Protein AF-X1V0H9-F1 (afdb_monomer_lite)

Radius of gyration: 29.1 Å; chains: 1; bounding box: 51×70×63 Å

Structure (mmCIF, N/CA/C/O backbone):
data_AF-X1V0H9-F1
#
_entry.id   AF-X1V0H9-F1
#
loop_
_atom_site.group_PDB
_atom_site.id
_atom_site.type_symbol
_atom_site.label_atom_id
_atom_site.label_alt_id
_atom_site.label_comp_id
_atom_site.label_asym_id
_atom_site.label_entity_id
_atom_site.label_seq_id
_atom_site.pdbx_PDB_ins_code
_atom_site.Cartn_x
_atom_site.Cartn_y
_atom_site.Cartn_z
_atom_site.occupancy
_atom_site.B_iso_or_equiv
_atom_site.auth_seq_id
_atom_site.auth_comp_id
_atom_site.auth_asym_id
_atom_site.auth_atom_id
_atom_site.pdbx_PDB_model_num
ATOM 1 N N . MET A 1 1 ? -7.259 -2.425 -31.307 1.00 52.69 1 MET A N 1
ATOM 2 C CA . MET A 1 1 ? -6.046 -1.588 -31.157 1.00 52.69 1 MET A CA 1
ATOM 3 C C . MET A 1 1 ? -5.289 -1.610 -32.475 1.00 52.69 1 MET A C 1
ATOM 5 O O . MET A 1 1 ? -5.094 -2.698 -33.003 1.00 52.69 1 MET A O 1
ATOM 9 N N . SER A 1 2 ? -4.964 -0.447 -33.047 1.00 63.03 2 SER A N 1
ATOM 10 C CA . SER A 1 2 ? -4.308 -0.344 -34.361 1.00 63.03 2 SER A CA 1
ATOM 11 C C . SER A 1 2 ? -2.922 -1.005 -34.355 1.00 63.03 2 SER A C 1
ATOM 13 O O . SER A 1 2 ? -2.251 -1.029 -33.323 1.00 63.03 2 SER A O 1
ATOM 15 N N . SER A 1 3 ? -2.485 -1.536 -35.503 1.00 73.94 3 SER A N 1
ATOM 16 C CA . SER A 1 3 ? -1.165 -2.177 -35.660 1.00 73.94 3 SER A CA 1
ATOM 17 C C . SER A 1 3 ? -0.002 -1.262 -35.257 1.00 73.94 3 SER A C 1
ATOM 19 O O . SER A 1 3 ? 1.021 -1.744 -34.783 1.00 73.94 3 SER A O 1
ATOM 21 N N . PHE A 1 4 ? -0.195 0.056 -35.359 1.00 80.12 4 PHE A N 1
ATOM 22 C CA . PHE A 1 4 ? 0.746 1.071 -34.896 1.00 80.12 4 PHE A CA 1
ATOM 23 C C . PHE A 1 4 ? 1.068 0.943 -33.400 1.00 80.12 4 PHE A C 1
ATOM 25 O O . PHE A 1 4 ? 2.238 0.896 -33.036 1.00 80.12 4 PHE A O 1
ATOM 32 N N . TRP A 1 5 ? 0.056 0.825 -32.533 1.00 80.38 5 TRP A N 1
ATOM 33 C CA . TRP A 1 5 ? 0.279 0.749 -31.084 1.00 80.38 5 TRP A CA 1
ATOM 34 C C . TRP A 1 5 ? 0.966 -0.549 -30.660 1.00 80.38 5 TRP A C 1
ATOM 36 O O . TRP A 1 5 ? 1.797 -0.510 -29.761 1.00 80.38 5 TRP A O 1
ATOM 46 N N . ARG A 1 6 ? 0.689 -1.674 -31.336 1.00 74.31 6 ARG A N 1
ATOM 47 C CA . ARG A 1 6 ? 1.445 -2.919 -31.106 1.00 74.31 6 ARG A CA 1
ATOM 48 C C . ARG A 1 6 ? 2.907 -2.767 -31.507 1.00 74.31 6 ARG A C 1
ATOM 50 O O . ARG A 1 6 ? 3.766 -3.049 -30.693 1.00 74.31 6 ARG A O 1
ATOM 57 N N . ASN A 1 7 ? 3.187 -2.197 -32.678 1.00 74.12 7 ASN A N 1
ATOM 58 C CA . ASN A 1 7 ? 4.567 -1.966 -33.113 1.00 74.12 7 ASN A CA 1
ATOM 59 C C . ASN A 1 7 ? 5.340 -1.030 -32.173 1.00 74.12 7 ASN A C 1
ATOM 61 O O . ASN A 1 7 ? 6.525 -1.240 -31.950 1.00 74.12 7 ASN A O 1
ATOM 65 N N . VAL A 1 8 ? 4.689 -0.004 -31.615 1.00 74.19 8 VAL A N 1
ATOM 66 C CA . VAL A 1 8 ? 5.311 0.892 -30.624 1.00 74.19 8 VAL A CA 1
ATOM 67 C C . VAL A 1 8 ? 5.602 0.149 -29.318 1.00 74.19 8 VAL A C 1
ATOM 69 O O . VAL A 1 8 ? 6.700 0.271 -28.785 1.00 74.19 8 VAL A O 1
ATOM 72 N N . ILE A 1 9 ? 4.648 -0.643 -28.825 1.00 74.00 9 ILE A N 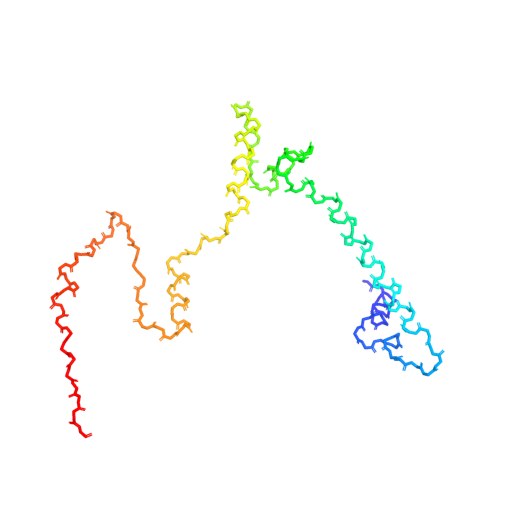1
ATOM 73 C CA . ILE A 1 9 ? 4.805 -1.472 -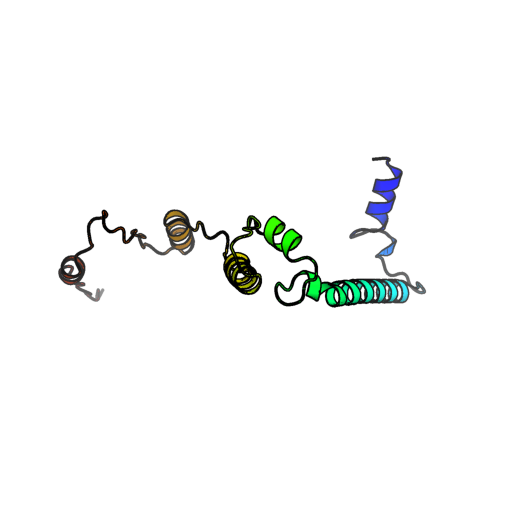27.621 1.00 74.00 9 ILE A CA 1
ATOM 74 C C . ILE A 1 9 ? 5.939 -2.487 -27.816 1.00 74.00 9 ILE A C 1
ATOM 76 O O . ILE A 1 9 ? 6.826 -2.565 -26.972 1.00 74.00 9 ILE A O 1
ATOM 80 N N . ASP A 1 10 ? 5.977 -3.181 -28.952 1.00 70.81 10 ASP A N 1
ATOM 81 C CA . ASP A 1 10 ? 6.992 -4.193 -29.272 1.00 70.81 10 ASP A CA 1
ATOM 82 C C . ASP A 1 10 ? 8.392 -3.580 -29.476 1.00 70.81 10 ASP A C 1
ATOM 84 O O . ASP A 1 10 ? 9.407 -4.217 -29.200 1.00 70.81 10 ASP A O 1
ATOM 88 N N . LEU A 1 11 ? 8.476 -2.318 -29.917 1.00 68.06 11 LEU A N 1
ATOM 89 C CA . LEU A 1 11 ? 9.738 -1.575 -30.017 1.00 68.06 11 LEU A CA 1
ATOM 90 C C . LEU A 1 11 ? 10.302 -1.194 -28.634 1.00 68.06 11 LEU A C 1
ATOM 92 O O . LEU A 1 11 ? 11.520 -1.078 -28.478 1.00 68.06 11 LEU A O 1
ATOM 96 N N . ILE A 1 12 ? 9.410 -0.970 -27.663 1.00 71.25 12 ILE A N 1
ATOM 97 C CA . ILE A 1 12 ? 9.706 -0.495 -26.303 1.00 71.25 12 ILE A CA 1
ATOM 98 C C . ILE A 1 12 ? 9.876 -1.655 -25.311 1.00 71.25 12 ILE A C 1
ATOM 100 O O . ILE A 1 12 ? 10.496 -1.464 -24.271 1.00 71.25 12 ILE A O 1
ATOM 104 N N . TRP A 1 13 ? 9.347 -2.850 -25.590 1.00 73.94 13 TRP A N 1
ATOM 105 C CA . TRP A 1 13 ? 9.424 -3.981 -24.662 1.00 73.94 13 TRP A CA 1
ATOM 106 C C . TRP A 1 13 ? 10.452 -5.049 -25.054 1.00 73.94 13 TRP A C 1
ATOM 108 O O . TRP A 1 13 ? 10.646 -5.365 -26.224 1.00 73.94 13 TRP A O 1
ATOM 118 N N . TYR A 1 14 ? 11.058 -5.625 -24.006 1.00 57.38 14 TYR A N 1
ATOM 119 C CA . TYR A 1 14 ? 11.871 -6.852 -23.889 1.00 57.38 14 TYR A CA 1
ATOM 120 C C . TYR A 1 14 ? 13.030 -7.085 -24.879 1.00 57.38 14 TYR A C 1
ATOM 122 O O . TYR A 1 14 ? 14.14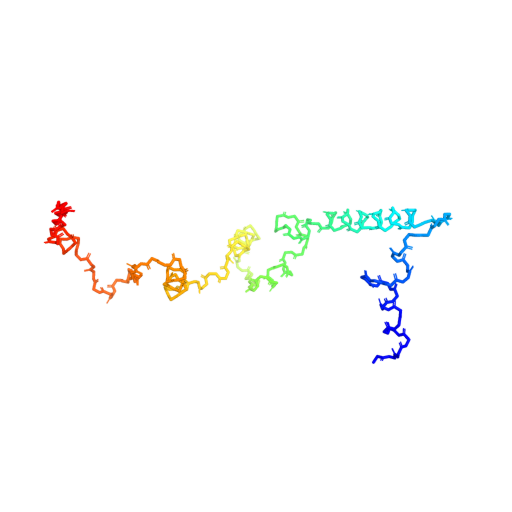6 -7.324 -24.426 1.00 57.38 14 TYR A O 1
ATOM 130 N N . ASP A 1 15 ? 12.806 -7.017 -26.192 1.00 59.28 15 ASP A N 1
ATOM 131 C CA . ASP A 1 15 ? 13.804 -7.347 -27.229 1.00 59.28 15 ASP A CA 1
ATOM 132 C C . ASP A 1 15 ? 13.791 -6.365 -28.424 1.00 59.28 15 ASP A C 1
ATOM 134 O O . ASP A 1 15 ? 14.431 -6.572 -29.465 1.00 59.28 15 ASP A O 1
ATOM 138 N N . GLY A 1 16 ? 13.059 -5.257 -28.269 1.00 65.94 16 GLY A N 1
ATOM 139 C CA . GLY A 1 16 ? 12.998 -4.183 -29.247 1.00 65.94 16 GLY A CA 1
ATOM 140 C C . GLY A 1 16 ? 14.377 -3.564 -29.530 1.00 65.94 16 GLY A C 1
ATOM 141 O O . GLY A 1 16 ? 15.261 -3.541 -28.668 1.00 65.94 16 GLY A O 1
ATOM 142 N N . PRO A 1 17 ? 14.599 -3.013 -30.736 1.00 67.62 17 PRO A N 1
ATOM 143 C CA . PRO A 1 17 ? 15.892 -2.473 -31.166 1.00 67.62 17 PRO A CA 1
ATOM 144 C C . PRO A 1 17 ? 16.398 -1.302 -30.309 1.00 67.62 17 PRO A C 1
ATOM 146 O O . PRO A 1 17 ? 17.585 -0.986 -30.378 1.00 67.62 17 PRO A O 1
ATOM 149 N N . ILE A 1 18 ? 15.533 -0.690 -29.491 1.00 67.56 18 ILE A N 1
ATOM 150 C CA . ILE A 1 18 ? 15.907 0.316 -28.488 1.00 67.56 18 ILE A CA 1
ATOM 151 C C . ILE A 1 18 ? 16.763 -0.306 -27.377 1.00 67.56 18 ILE A C 1
ATOM 153 O O . ILE A 1 18 ? 17.657 0.362 -26.876 1.00 67.56 18 ILE A O 1
ATOM 157 N N . HIS A 1 19 ? 16.560 -1.581 -27.026 1.00 66.31 19 HIS A N 1
ATOM 158 C CA . HIS A 1 19 ? 17.262 -2.251 -25.925 1.00 66.31 19 HIS A CA 1
ATOM 159 C C . HIS A 1 19 ? 18.628 -2.839 -26.292 1.00 66.31 19 HIS A C 1
ATOM 161 O O . HIS A 1 19 ? 19.346 -3.308 -25.407 1.00 66.31 19 HIS A O 1
ATOM 167 N N . LYS A 1 20 ? 19.006 -2.810 -27.575 1.00 75.75 20 LYS A N 1
ATOM 168 C CA . LYS A 1 20 ? 20.268 -3.379 -28.062 1.00 75.75 20 LYS A CA 1
ATOM 169 C C . LYS A 1 20 ? 21.356 -2.297 -28.035 1.00 75.75 20 LYS A C 1
ATOM 171 O O . LYS A 1 20 ? 21.282 -1.361 -28.835 1.00 75.75 20 LYS A O 1
ATOM 176 N N . PRO A 1 21 ? 22.360 -2.385 -27.140 1.00 67.12 21 PRO A N 1
ATOM 177 C CA . PRO A 1 21 ? 23.407 -1.375 -27.055 1.00 67.12 21 PRO A CA 1
ATOM 178 C C . PRO A 1 21 ? 24.206 -1.341 -28.364 1.00 67.12 21 PRO A C 1
ATOM 180 O O . PRO A 1 21 ? 24.732 -2.359 -28.811 1.00 67.12 21 PRO A O 1
ATOM 183 N N . LYS A 1 22 ? 24.285 -0.163 -28.989 1.00 73.88 22 LYS A N 1
ATOM 184 C CA . LYS A 1 22 ? 25.098 0.082 -30.187 1.00 73.88 22 LYS A CA 1
ATOM 185 C C . LYS A 1 22 ? 26.367 0.861 -29.818 1.00 73.88 22 LYS A C 1
ATOM 187 O O . LYS A 1 22 ? 26.282 1.757 -28.974 1.00 73.88 22 LYS A O 1
ATOM 192 N N . PRO A 1 23 ? 27.518 0.584 -30.459 1.00 67.06 23 PRO A N 1
ATOM 193 C CA . PRO A 1 23 ? 28.723 1.394 -30.289 1.00 67.06 23 PRO A CA 1
ATOM 194 C C . PRO A 1 23 ? 28.433 2.857 -30.656 1.00 67.06 23 PRO A C 1
ATOM 196 O O . PRO A 1 23 ? 27.876 3.121 -31.719 1.00 67.06 23 PRO A O 1
ATOM 199 N N . GLY A 1 24 ? 28.762 3.798 -29.766 1.00 74.38 24 GLY A N 1
ATOM 200 C CA . GLY A 1 24 ? 28.478 5.231 -29.947 1.00 74.38 24 GLY A CA 1
ATOM 201 C C . GLY A 1 24 ? 27.035 5.663 -29.645 1.00 74.38 24 GLY A C 1
ATOM 202 O O . GLY A 1 24 ? 26.691 6.818 -29.872 1.00 74.38 24 GLY A O 1
ATOM 203 N N . GLY A 1 25 ? 26.179 4.764 -29.148 1.00 71.69 25 GLY A N 1
ATOM 204 C CA . GLY A 1 25 ? 24.800 5.089 -28.781 1.00 71.69 25 GLY A CA 1
ATOM 205 C C . GLY A 1 25 ? 24.658 5.680 -27.374 1.00 71.69 25 GLY A C 1
ATOM 206 O O . GLY A 1 25 ? 25.370 5.304 -26.448 1.00 71.69 25 GLY A O 1
ATOM 207 N N . HIS A 1 26 ? 23.650 6.532 -27.185 1.00 78.31 26 HIS A N 1
ATOM 208 C CA . HIS A 1 26 ? 23.287 7.139 -25.893 1.00 78.31 26 HIS A CA 1
ATOM 209 C C . HIS A 1 26 ? 22.377 6.241 -25.030 1.00 78.31 26 HIS A C 1
ATOM 211 O O . HIS A 1 26 ? 21.571 6.725 -24.239 1.00 78.31 26 HIS A O 1
ATOM 217 N N . TYR A 1 27 ? 22.468 4.917 -25.189 1.00 78.12 27 TYR A N 1
ATOM 218 C CA . TYR A 1 27 ? 21.561 3.974 -24.524 1.00 78.12 27 TYR A CA 1
ATOM 219 C C . TYR A 1 27 ? 21.679 4.011 -22.992 1.00 78.12 27 TYR A C 1
ATOM 221 O O . TYR A 1 27 ? 20.671 3.909 -22.294 1.00 78.12 27 TYR A O 1
ATOM 229 N N . SER A 1 28 ? 22.893 4.210 -22.468 1.00 78.38 28 SER A N 1
ATOM 230 C CA . SER A 1 28 ? 23.121 4.424 -21.035 1.00 78.38 28 SER A CA 1
ATOM 231 C C . SER A 1 28 ? 22.399 5.673 -20.532 1.00 78.38 28 SER A C 1
ATOM 233 O O . SER A 1 28 ? 21.634 5.582 -19.584 1.00 78.38 28 SER A O 1
ATOM 235 N N . GLN A 1 29 ? 22.534 6.800 -21.237 1.00 82.81 29 GLN A N 1
ATOM 236 C CA . GLN A 1 29 ? 21.870 8.060 -20.880 1.00 82.81 29 GLN A CA 1
ATOM 237 C C . GLN A 1 29 ? 20.340 7.932 -20.894 1.00 82.81 29 GLN A C 1
ATOM 239 O O . GLN A 1 29 ? 19.665 8.484 -20.029 1.00 82.81 29 GLN A O 1
ATOM 244 N N . TRP A 1 30 ? 19.780 7.177 -21.845 1.00 82.50 30 TRP A N 1
ATOM 245 C CA . TRP A 1 30 ? 18.345 6.885 -21.871 1.00 82.50 30 TRP A CA 1
ATOM 246 C C . TRP A 1 30 ? 17.901 6.027 -20.676 1.00 82.50 30 TRP A C 1
ATOM 248 O O . TRP A 1 30 ? 16.869 6.314 -20.070 1.00 82.50 30 TRP A O 1
ATOM 258 N N . ARG A 1 31 ? 18.683 5.008 -20.295 1.00 81.50 31 ARG A N 1
ATOM 259 C CA . ARG A 1 31 ? 18.404 4.207 -19.091 1.00 81.50 31 ARG A CA 1
ATOM 260 C C . ARG A 1 31 ? 18.505 5.029 -17.811 1.00 81.50 31 ARG A C 1
ATOM 262 O O . ARG A 1 31 ? 17.646 4.879 -16.949 1.00 81.50 31 ARG A O 1
ATOM 269 N N . ASP A 1 32 ? 19.496 5.906 -17.709 1.00 86.38 32 ASP A N 1
ATOM 270 C CA . ASP A 1 32 ? 19.659 6.794 -16.556 1.00 86.38 32 ASP A CA 1
ATOM 271 C C . ASP A 1 32 ? 18.484 7.776 -16.459 1.00 86.38 32 ASP A C 1
ATOM 273 O O . ASP A 1 32 ? 17.930 7.985 -15.382 1.00 86.38 32 ASP A O 1
ATOM 277 N N . ALA A 1 33 ? 18.028 8.319 -17.592 1.00 84.00 33 ALA A N 1
ATOM 278 C CA . ALA A 1 33 ? 16.830 9.153 -17.640 1.00 84.00 33 ALA A CA 1
ATOM 279 C C . ALA A 1 33 ? 15.575 8.385 -17.193 1.00 84.00 33 ALA A C 1
ATOM 281 O O . ALA A 1 33 ? 14.792 8.907 -16.402 1.00 84.00 33 ALA A O 1
ATOM 282 N N . LEU A 1 34 ? 15.403 7.135 -17.636 1.00 85.94 34 LEU A N 1
ATOM 283 C CA . LEU A 1 34 ? 14.307 6.281 -17.174 1.00 85.94 34 LEU A CA 1
ATOM 284 C C . LEU A 1 34 ? 14.381 5.998 -15.673 1.00 85.94 34 LEU A C 1
ATOM 286 O O . LEU A 1 34 ? 13.363 6.095 -14.992 1.00 85.94 34 LEU A O 1
ATOM 290 N N . ALA A 1 35 ? 15.565 5.672 -15.154 1.00 86.44 35 ALA A N 1
ATOM 291 C CA . ALA A 1 35 ? 15.766 5.446 -13.728 1.00 86.44 35 ALA A CA 1
ATOM 292 C C . ALA A 1 35 ? 15.400 6.698 -12.915 1.00 86.44 35 ALA A C 1
ATOM 294 O O . ALA A 1 35 ? 14.665 6.597 -11.935 1.00 86.44 35 ALA A O 1
ATOM 295 N N . ASN A 1 36 ? 15.810 7.881 -13.379 1.00 89.56 36 ASN A N 1
ATOM 296 C CA . ASN A 1 36 ? 15.437 9.150 -12.757 1.00 89.56 36 ASN A CA 1
ATOM 297 C C . ASN A 1 36 ? 13.919 9.371 -12.775 1.00 89.56 36 ASN A C 1
ATOM 299 O O . ASN A 1 36 ? 13.344 9.722 -11.749 1.00 89.56 36 ASN A O 1
ATOM 303 N N . CYS A 1 37 ? 13.246 9.126 -13.905 1.00 88.25 37 CYS A N 1
ATOM 304 C CA . CYS A 1 37 ? 11.785 9.224 -13.982 1.00 88.25 37 CYS A CA 1
ATOM 305 C C . CYS A 1 37 ? 11.086 8.280 -12.994 1.00 88.25 37 CYS A C 1
ATOM 307 O O . CYS A 1 37 ? 10.110 8.676 -12.358 1.00 88.25 37 CYS A O 1
ATOM 309 N N . LEU A 1 38 ? 11.585 7.052 -12.839 1.00 89.31 38 LEU A N 1
ATOM 310 C CA . LEU A 1 38 ? 11.044 6.099 -11.871 1.00 89.31 38 LEU A CA 1
ATOM 311 C C . LEU A 1 38 ? 11.257 6.562 -10.425 1.00 89.31 38 LEU A C 1
ATOM 313 O O . LEU A 1 38 ? 10.346 6.419 -9.612 1.00 89.31 38 LEU A O 1
ATOM 317 N N . GLU A 1 39 ? 12.406 7.158 -10.104 1.00 90.81 39 GLU A N 1
ATOM 318 C CA . GLU A 1 39 ? 12.664 7.726 -8.774 1.00 90.81 39 GLU A CA 1
ATOM 319 C C . GLU A 1 39 ? 11.783 8.946 -8.472 1.00 90.81 39 GLU A C 1
ATOM 321 O O . GLU A 1 39 ? 11.299 9.085 -7.347 1.00 90.81 39 GLU A O 1
ATOM 326 N N . PHE A 1 40 ? 11.477 9.785 -9.466 1.00 90.75 40 PHE A N 1
ATOM 327 C CA . PHE A 1 40 ? 10.479 10.849 -9.302 1.00 90.75 40 PHE A CA 1
ATOM 328 C C . PHE A 1 40 ? 9.097 10.276 -8.990 1.00 90.75 40 PHE A C 1
ATOM 330 O O . PHE A 1 40 ? 8.494 10.657 -7.990 1.00 90.75 40 PHE A O 1
ATOM 337 N N . ILE A 1 41 ? 8.635 9.293 -9.773 1.00 89.38 41 ILE A N 1
ATOM 338 C CA . ILE A 1 41 ? 7.348 8.624 -9.525 1.00 89.38 41 ILE A CA 1
ATOM 339 C C . ILE A 1 41 ? 7.329 7.994 -8.128 1.00 89.38 41 ILE A C 1
ATOM 341 O O . ILE A 1 41 ? 6.348 8.121 -7.396 1.00 89.38 41 ILE A O 1
ATOM 345 N N . ARG A 1 42 ? 8.417 7.332 -7.726 1.00 90.00 42 ARG A N 1
ATOM 346 C CA . ARG A 1 42 ? 8.547 6.744 -6.392 1.00 90.00 42 ARG A CA 1
ATOM 347 C C . ARG A 1 42 ? 8.458 7.807 -5.300 1.00 90.00 42 ARG A C 1
ATOM 349 O O . ARG A 1 42 ? 7.762 7.594 -4.309 1.00 90.00 42 ARG A O 1
ATOM 356 N N . THR A 1 43 ? 9.157 8.924 -5.471 1.00 92.69 43 THR A N 1
ATOM 357 C CA . THR A 1 43 ? 9.163 10.038 -4.516 1.00 92.69 43 THR A CA 1
ATOM 358 C C . THR A 1 43 ? 7.772 10.645 -4.384 1.00 92.69 43 THR A C 1
ATOM 360 O O . THR A 1 43 ? 7.302 10.846 -3.265 1.00 92.69 43 THR A O 1
ATOM 363 N N . ASP A 1 44 ? 7.071 10.840 -5.499 1.00 90.94 44 ASP A N 1
ATOM 364 C CA . ASP A 1 44 ? 5.697 11.335 -5.503 1.00 90.94 44 ASP A CA 1
ATOM 365 C C . ASP A 1 44 ? 4.759 10.360 -4.783 1.00 90.94 44 ASP A C 1
ATOM 367 O O . ASP A 1 44 ? 4.011 10.767 -3.893 1.00 90.94 44 ASP A O 1
ATOM 371 N N . ILE A 1 45 ? 4.846 9.058 -5.073 1.00 88.06 45 ILE A N 1
ATOM 372 C CA . ILE A 1 45 ? 4.052 8.028 -4.381 1.00 88.06 45 ILE A CA 1
ATOM 373 C C . ILE A 1 45 ? 4.342 8.032 -2.874 1.00 88.06 45 ILE A C 1
ATOM 375 O O . ILE A 1 45 ? 3.415 7.958 -2.065 1.00 88.06 45 ILE A O 1
ATOM 379 N N . LEU A 1 46 ? 5.610 8.152 -2.477 1.00 89.44 46 LEU A N 1
ATOM 380 C CA . LEU A 1 46 ? 6.000 8.247 -1.070 1.00 89.44 46 LEU A CA 1
ATOM 381 C C . LEU A 1 46 ? 5.464 9.522 -0.417 1.00 89.44 46 LEU A C 1
ATOM 383 O O . LEU A 1 46 ? 4.977 9.458 0.713 1.00 89.44 46 LEU A O 1
ATOM 387 N N . SER A 1 47 ? 5.480 10.652 -1.125 1.00 88.56 47 SER A N 1
ATOM 388 C CA . SER A 1 47 ? 4.908 11.912 -0.637 1.00 88.56 47 SER A CA 1
ATOM 389 C C . SER A 1 47 ? 3.405 11.797 -0.393 1.00 88.56 47 SER A C 1
ATOM 391 O O . SER A 1 47 ? 2.885 12.434 0.511 1.00 88.56 47 SER A O 1
ATOM 393 N N . LEU A 1 48 ? 2.722 10.930 -1.144 1.00 88.56 48 LEU A N 1
ATOM 394 C CA . LEU A 1 48 ? 1.289 10.659 -1.054 1.00 88.56 48 LEU A CA 1
ATOM 395 C C . LEU A 1 48 ? 0.942 9.517 -0.083 1.00 88.56 48 LEU A C 1
ATOM 397 O O . LEU A 1 48 ? -0.237 9.239 0.145 1.00 88.56 48 LEU A O 1
ATOM 401 N N . SER A 1 49 ? 1.940 8.871 0.526 1.00 86.56 49 SER A N 1
ATOM 402 C CA . SER A 1 49 ? 1.742 7.719 1.420 1.00 86.56 49 SER A CA 1
ATOM 403 C C . SER A 1 49 ? 0.867 8.031 2.640 1.00 86.56 49 SER A C 1
ATOM 405 O O . SER A 1 49 ? 0.127 7.157 3.093 1.00 86.56 49 SER A O 1
ATOM 407 N N . TYR A 1 50 ? 0.867 9.280 3.125 1.00 86.75 50 TYR A N 1
ATOM 408 C CA . TYR A 1 50 ? 0.029 9.713 4.252 1.00 86.75 50 TYR A CA 1
ATOM 409 C C . TYR A 1 50 ? -1.474 9.579 3.967 1.00 86.75 50 TYR A C 1
ATOM 411 O O . TYR A 1 50 ? -2.258 9.429 4.900 1.00 86.75 50 TYR A O 1
ATOM 419 N N . MET A 1 51 ? -1.901 9.576 2.698 1.00 87.75 51 MET A N 1
ATOM 420 C CA . MET A 1 51 ? -3.313 9.366 2.352 1.00 87.75 51 MET A CA 1
ATOM 421 C C . MET A 1 51 ? -3.794 7.950 2.693 1.00 87.75 51 MET A C 1
ATOM 423 O O . MET A 1 51 ? -4.993 7.736 2.869 1.00 87.75 51 MET A O 1
ATOM 427 N N . ARG A 1 52 ? -2.865 6.991 2.804 1.00 84.56 52 ARG A N 1
ATOM 428 C CA . ARG A 1 52 ? -3.122 5.602 3.208 1.00 84.56 52 ARG A CA 1
ATOM 429 C C . ARG A 1 52 ? -2.939 5.372 4.711 1.00 84.56 52 ARG A C 1
ATOM 431 O O . ARG A 1 52 ? -3.109 4.242 5.163 1.00 84.56 52 ARG A O 1
ATOM 438 N N . ASP A 1 53 ? -2.559 6.396 5.472 1.00 86.44 53 ASP A N 1
ATOM 439 C CA . ASP A 1 53 ? -2.434 6.336 6.927 1.00 86.44 53 ASP A CA 1
ATOM 440 C C . ASP A 1 53 ? -3.742 6.816 7.583 1.00 86.44 53 ASP A C 1
ATOM 442 O O . ASP A 1 53 ? -4.066 8.003 7.478 1.00 86.44 53 ASP A O 1
ATOM 446 N N . PRO A 1 54 ? -4.490 5.937 8.279 1.00 86.06 54 PRO A N 1
ATOM 447 C CA . PRO A 1 54 ? -5.711 6.307 8.993 1.00 86.06 54 PRO A CA 1
ATOM 448 C C . PRO A 1 54 ? -5.551 7.481 9.964 1.00 86.06 54 PRO A C 1
ATOM 450 O O . PRO A 1 54 ? -6.501 8.228 10.158 1.00 86.06 54 PRO A O 1
ATOM 453 N N . ALA A 1 55 ? -4.367 7.667 10.559 1.00 85.94 55 ALA A N 1
ATOM 454 C CA . ALA A 1 55 ? -4.132 8.712 11.557 1.00 85.94 55 ALA A CA 1
ATOM 455 C C . ALA A 1 55 ? -3.824 10.092 10.953 1.00 85.94 55 ALA A C 1
ATOM 457 O O . ALA A 1 55 ? -3.817 11.091 11.670 1.00 85.94 55 ALA A O 1
ATOM 458 N N . ARG A 1 56 ? -3.504 10.156 9.655 1.00 85.50 56 ARG A N 1
ATOM 459 C CA . ARG A 1 56 ? -3.032 11.384 8.985 1.00 85.50 56 ARG A CA 1
ATOM 460 C C . ARG A 1 56 ? -3.830 11.738 7.740 1.00 85.50 56 ARG A C 1
ATOM 462 O O . ARG A 1 56 ? -3.647 12.823 7.188 1.00 85.50 56 ARG A O 1
ATOM 469 N N . THR A 1 57 ? -4.674 10.828 7.264 1.00 87.12 57 THR A N 1
ATOM 470 C CA . THR A 1 57 ? -5.417 11.030 6.028 1.00 87.12 57 THR A CA 1
ATOM 471 C C . THR A 1 57 ? -6.533 12.060 6.220 1.00 87.12 57 THR A C 1
ATO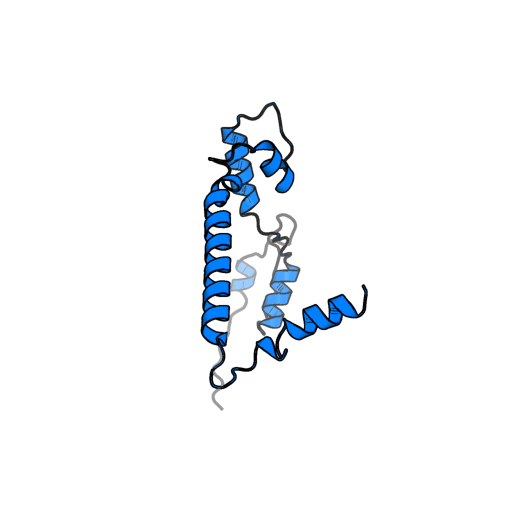M 473 O O . THR A 1 57 ? -7.359 11.920 7.119 1.00 87.12 57 THR A O 1
ATOM 476 N N . PRO A 1 58 ? -6.640 13.076 5.346 1.00 86.81 58 PRO A N 1
ATOM 477 C CA . PRO A 1 58 ? -7.781 13.990 5.356 1.00 86.81 58 PRO A CA 1
ATOM 478 C C . PRO A 1 58 ? -9.061 13.338 4.800 1.00 86.81 58 PRO A C 1
ATOM 480 O O . PRO A 1 58 ? -10.121 13.960 4.800 1.00 86.81 58 PRO A O 1
ATOM 483 N N . ARG A 1 59 ? -8.975 12.104 4.278 1.00 87.25 59 ARG A N 1
ATOM 484 C CA . ARG A 1 59 ? -10.072 11.387 3.607 1.00 87.25 59 ARG A CA 1
ATOM 485 C C . ARG A 1 59 ? -10.399 10.064 4.298 1.00 87.25 59 ARG A C 1
ATOM 487 O O . ARG A 1 59 ? -10.535 9.033 3.641 1.00 87.25 59 ARG A O 1
ATOM 494 N N . LEU A 1 60 ? -10.553 10.092 5.623 1.00 86.06 60 LEU A N 1
ATOM 495 C CA . LEU A 1 60 ? -10.844 8.892 6.415 1.00 86.06 60 LEU A CA 1
ATOM 496 C C . LEU A 1 60 ? -12.091 8.147 5.910 1.00 86.06 60 LEU A C 1
ATOM 498 O O . LEU A 1 60 ? -12.064 6.929 5.789 1.00 86.06 60 LEU A O 1
ATOM 502 N N . LYS A 1 61 ? -13.151 8.869 5.526 1.00 85.94 61 LYS A N 1
ATOM 503 C CA . LYS A 1 61 ? -14.396 8.272 5.009 1.00 85.94 61 LYS A CA 1
ATOM 504 C C . LYS A 1 61 ? -14.206 7.461 3.728 1.00 85.94 61 LYS A C 1
ATOM 506 O O . LYS A 1 61 ? -14.829 6.414 3.569 1.00 85.94 61 LYS A O 1
ATOM 511 N N . ASP A 1 62 ? -13.366 7.940 2.816 1.00 86.88 62 ASP A N 1
ATOM 512 C CA . ASP A 1 62 ? -13.084 7.226 1.568 1.00 86.88 62 ASP A CA 1
ATOM 513 C C . ASP A 1 62 ? -12.229 5.989 1.847 1.00 86.88 62 ASP A C 1
ATOM 515 O O . ASP A 1 62 ? -12.483 4.924 1.286 1.00 86.88 62 ASP A O 1
ATOM 519 N N . LEU A 1 63 ? -11.275 6.109 2.777 1.00 87.50 63 LEU A N 1
ATOM 520 C CA . LEU A 1 63 ? -10.456 4.989 3.226 1.00 87.50 63 LEU A CA 1
ATOM 521 C C . LEU A 1 63 ? -11.319 3.913 3.909 1.00 87.50 63 LEU A C 1
ATOM 523 O O . LEU A 1 63 ? -11.186 2.740 3.587 1.00 87.50 63 LEU A O 1
ATOM 527 N N . LEU A 1 64 ? -12.264 4.290 4.777 1.00 85.88 64 LEU A N 1
ATOM 528 C CA . LEU A 1 64 ? -13.204 3.355 5.410 1.00 85.88 64 LEU A CA 1
ATOM 529 C C . LEU A 1 64 ? -14.004 2.562 4.367 1.00 85.88 64 LEU A C 1
ATOM 531 O O . LEU A 1 64 ? -14.077 1.337 4.461 1.00 85.88 64 LEU A O 1
ATOM 535 N N . LYS A 1 65 ? -14.527 3.236 3.334 1.00 85.88 65 LYS A N 1
ATOM 536 C CA . LYS A 1 65 ? -15.250 2.579 2.233 1.00 85.88 65 LYS A CA 1
ATOM 537 C C . LYS A 1 65 ? -14.375 1.600 1.457 1.00 85.88 65 LYS A C 1
ATOM 539 O O . LYS A 1 65 ? -14.850 0.525 1.105 1.00 85.88 65 LYS A O 1
ATOM 544 N N . GLU A 1 66 ? -13.118 1.957 1.191 1.00 84.75 66 GLU A N 1
ATOM 545 C CA . GLU A 1 66 ? -12.172 1.082 0.486 1.00 84.75 66 GLU A CA 1
ATOM 546 C C . GLU A 1 66 ? -11.928 -0.226 1.253 1.00 84.75 66 GLU A C 1
ATOM 548 O O . GLU A 1 66 ? -11.864 -1.290 0.644 1.00 84.75 66 GLU A O 1
ATOM 553 N N . TYR A 1 67 ? -11.876 -0.164 2.586 1.00 84.88 67 TYR A N 1
ATOM 554 C CA . TYR A 1 67 ? -11.757 -1.341 3.455 1.00 84.88 67 TYR A CA 1
ATOM 555 C C . TYR A 1 67 ? -13.116 -1.950 3.857 1.00 84.88 67 TYR A C 1
ATOM 557 O O . TYR A 1 67 ? -13.187 -2.744 4.794 1.00 84.88 67 TYR A O 1
ATOM 565 N N . GLY A 1 68 ? -14.207 -1.592 3.168 1.00 81.12 68 GLY A N 1
ATOM 566 C CA . GLY A 1 68 ? -15.534 -2.179 3.380 1.00 81.12 68 GLY A CA 1
ATOM 567 C C . GLY A 1 68 ? -16.200 -1.813 4.711 1.00 81.12 68 GLY A C 1
ATOM 568 O O . GLY A 1 68 ? -17.150 -2.478 5.122 1.00 81.12 68 GLY A O 1
ATOM 569 N N . GLN A 1 69 ? -15.725 -0.772 5.398 1.00 82.88 69 GLN A N 1
ATOM 570 C CA . GLN A 1 69 ? -16.335 -0.263 6.624 1.00 82.88 69 GLN A CA 1
ATOM 571 C C . GLN A 1 69 ? -17.394 0.795 6.300 1.00 82.88 69 GLN A C 1
ATOM 573 O O . GLN A 1 69 ? -17.194 1.669 5.455 1.00 82.88 69 GLN A O 1
ATOM 578 N N . THR A 1 70 ? -18.539 0.719 6.980 1.00 78.69 70 THR A N 1
ATOM 579 C CA . THR A 1 70 ? -19.604 1.725 6.856 1.00 78.69 70 THR A CA 1
ATOM 580 C C . THR A 1 70 ? -19.343 2.863 7.840 1.00 78.69 70 THR A C 1
ATOM 582 O O . THR A 1 70 ? -18.961 2.614 8.980 1.00 78.69 70 THR A O 1
ATOM 585 N N . ASP A 1 71 ? -19.542 4.106 7.396 1.00 74.81 71 ASP A N 1
ATOM 586 C CA . ASP A 1 71 ? -19.449 5.298 8.247 1.00 74.81 71 ASP A CA 1
ATOM 587 C C . ASP A 1 71 ? -20.598 5.269 9.269 1.00 74.81 71 ASP A C 1
ATOM 589 O O . ASP A 1 71 ? -21.743 5.574 8.930 1.00 74.81 71 ASP A O 1
ATOM 593 N N . ASP A 1 72 ? -20.310 4.815 10.491 1.00 77.81 72 ASP A N 1
ATOM 594 C CA . ASP A 1 72 ? -21.263 4.831 11.602 1.00 77.81 72 ASP A CA 1
ATOM 595 C C . ASP A 1 72 ? -21.187 6.197 12.306 1.00 77.81 72 ASP A C 1
ATOM 597 O O . ASP A 1 72 ? -20.161 6.499 12.928 1.00 77.81 72 ASP A O 1
ATOM 601 N N . PRO A 1 73 ? -22.251 7.024 12.244 1.00 77.50 73 PRO A N 1
ATOM 602 C CA . PRO A 1 73 ? -22.268 8.352 12.854 1.00 77.50 73 PRO A CA 1
ATOM 603 C C . PRO A 1 73 ? -22.226 8.322 14.389 1.00 77.50 73 PRO A C 1
ATOM 605 O O . PRO A 1 73 ? -22.031 9.367 15.007 1.00 77.50 73 PRO A O 1
ATOM 608 N N . ASN A 1 74 ? -22.412 7.154 15.014 1.00 82.50 74 ASN A N 1
ATOM 609 C CA . ASN A 1 74 ? -22.354 7.000 16.468 1.00 82.50 74 ASN A CA 1
ATOM 610 C C . ASN A 1 74 ? -20.939 6.698 16.981 1.00 82.50 74 ASN A C 1
ATOM 612 O O . ASN A 1 74 ? -20.708 6.733 18.192 1.00 82.50 74 ASN A O 1
ATOM 616 N N . LEU A 1 75 ? -19.993 6.386 16.090 1.00 82.56 75 LEU A N 1
ATOM 617 C CA . LEU A 1 75 ? -18.608 6.126 16.464 1.00 82.56 75 LEU A CA 1
ATOM 618 C C . LEU A 1 75 ? -17.781 7.413 16.456 1.00 82.56 75 LEU A C 1
ATOM 620 O O . LEU A 1 75 ? -17.873 8.236 15.549 1.00 82.56 75 LEU A O 1
ATOM 624 N N . THR A 1 76 ? -16.895 7.552 17.441 1.00 86.50 76 THR A N 1
ATOM 625 C CA . THR A 1 76 ? -15.871 8.599 17.407 1.00 86.50 76 THR A CA 1
ATOM 626 C C . THR A 1 76 ? -14.828 8.287 16.335 1.00 86.50 76 THR A C 1
ATOM 628 O O . THR A 1 76 ? -14.508 7.124 16.084 1.00 86.50 76 THR A O 1
ATOM 631 N N . GLU A 1 77 ? -14.234 9.328 15.747 1.00 81.94 77 GLU A N 1
ATOM 632 C CA . GLU A 1 77 ? -13.183 9.197 14.726 1.00 81.94 77 GLU A CA 1
ATOM 633 C C . GLU A 1 77 ? -12.021 8.306 15.202 1.00 81.94 77 GLU A C 1
ATOM 635 O O . GLU A 1 77 ? -11.561 7.424 14.480 1.00 81.94 77 GLU A O 1
ATOM 640 N N . ALA A 1 78 ? -11.616 8.443 16.470 1.00 85.69 78 ALA A N 1
ATOM 641 C CA . ALA A 1 78 ? -10.588 7.601 17.082 1.00 85.69 78 ALA A CA 1
ATOM 642 C C . ALA A 1 78 ? -10.948 6.104 17.056 1.00 85.69 78 ALA A C 1
ATOM 644 O O . ALA A 1 78 ? -10.090 5.261 16.791 1.00 85.69 78 ALA A O 1
ATOM 645 N N . LYS A 1 79 ? -12.221 5.765 17.292 1.00 84.81 79 LYS A N 1
ATOM 646 C CA . LYS A 1 79 ? -12.698 4.379 17.262 1.00 84.81 79 LYS A CA 1
ATOM 647 C C . LYS A 1 79 ? -12.793 3.846 15.830 1.00 84.81 79 LYS A C 1
ATOM 649 O O . LYS A 1 79 ? -12.486 2.679 15.600 1.00 84.81 79 LYS A O 1
ATOM 654 N N . GLN A 1 80 ? -13.145 4.697 14.864 1.00 84.06 80 GLN A N 1
ATOM 655 C CA . GLN A 1 80 ? -13.127 4.341 13.441 1.00 84.06 80 GLN A CA 1
ATOM 656 C C . GLN A 1 80 ? -11.697 4.033 12.963 1.00 84.06 80 GLN A C 1
ATOM 658 O O . GLN A 1 80 ? -11.477 3.038 12.279 1.00 84.06 80 GLN A O 1
ATOM 663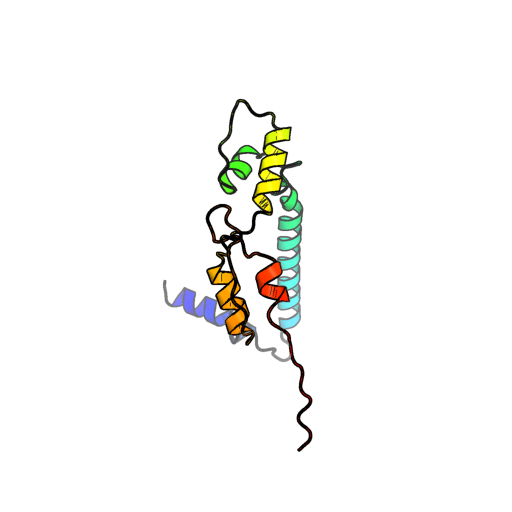 N N . ILE A 1 81 ? -10.707 4.826 13.387 1.00 86.69 81 ILE A N 1
ATOM 664 C CA . ILE A 1 81 ? -9.285 4.589 13.088 1.00 86.69 81 ILE A CA 1
ATOM 665 C C . ILE A 1 81 ? -8.801 3.257 13.681 1.00 86.69 81 ILE A C 1
ATOM 667 O O . ILE A 1 81 ? -8.092 2.503 13.012 1.00 86.69 81 ILE A O 1
ATOM 671 N N . GLU A 1 82 ? -9.189 2.945 14.919 1.00 85.25 82 GLU A N 1
ATOM 672 C CA . GLU A 1 82 ? -8.856 1.676 15.579 1.00 85.25 82 GLU A CA 1
ATOM 673 C C . GLU A 1 82 ? -9.410 0.470 14.801 1.00 85.25 82 GLU A C 1
ATOM 675 O O . GLU A 1 82 ? -8.671 -0.471 14.502 1.00 85.25 82 GLU A O 1
ATOM 680 N N . LEU A 1 83 ? -10.685 0.527 14.399 1.00 82.44 83 LEU A N 1
ATOM 681 C CA . LEU A 1 83 ? -11.321 -0.517 13.590 1.00 82.44 83 LEU A CA 1
ATOM 682 C C . LEU A 1 83 ? -10.681 -0.644 12.207 1.00 82.44 83 LEU A C 1
ATOM 684 O O . LEU A 1 83 ? -10.480 -1.756 11.712 1.00 82.44 83 LEU A O 1
ATOM 688 N N . LEU A 1 84 ? -10.348 0.476 11.569 1.00 85.50 84 LEU A N 1
ATOM 689 C CA . LEU A 1 84 ? -9.710 0.488 10.259 1.00 85.50 84 LEU A CA 1
ATOM 690 C C . LEU A 1 84 ? -8.326 -0.162 10.315 1.00 85.50 84 LEU A C 1
ATOM 692 O O . LEU A 1 84 ? -8.029 -1.032 9.495 1.00 85.50 84 LEU A O 1
ATOM 696 N N . ASN A 1 85 ? -7.522 0.170 11.327 1.00 84.06 85 ASN A N 1
ATOM 697 C CA . ASN A 1 85 ? -6.233 -0.479 11.568 1.00 84.06 85 ASN A CA 1
ATOM 698 C C . ASN A 1 85 ? -6.385 -1.985 11.813 1.00 84.06 85 ASN A C 1
ATOM 700 O O . ASN A 1 85 ? -5.624 -2.764 11.243 1.00 84.06 85 ASN A O 1
ATOM 704 N N . ALA A 1 86 ? -7.391 -2.415 12.581 1.00 81.00 86 ALA A N 1
ATOM 705 C CA . ALA A 1 86 ? -7.663 -3.838 12.790 1.00 81.00 86 ALA A CA 1
ATOM 706 C C . ALA A 1 86 ? -8.044 -4.562 11.484 1.00 81.00 86 ALA A C 1
ATOM 708 O O . ALA A 1 86 ? -7.622 -5.695 11.254 1.00 81.00 86 ALA A O 1
ATOM 709 N N . SER A 1 87 ? -8.805 -3.907 10.601 1.00 76.62 87 SER A N 1
ATOM 710 C CA . SER A 1 87 ? -9.213 -4.489 9.315 1.00 76.62 87 SER A CA 1
ATOM 711 C C . SER A 1 87 ? -8.102 -4.510 8.265 1.00 76.62 87 SER A C 1
ATOM 713 O O . SER A 1 87 ? -8.015 -5.459 7.494 1.00 76.62 87 SER A O 1
ATOM 715 N N . ARG A 1 88 ? -7.204 -3.517 8.266 1.00 72.25 88 ARG A N 1
ATOM 716 C CA . ARG A 1 88 ? -6.125 -3.376 7.277 1.00 72.25 88 ARG A CA 1
ATOM 717 C C . ARG A 1 88 ? -5.124 -4.533 7.305 1.00 72.25 88 ARG A C 1
ATOM 719 O O . ARG A 1 88 ? -4.539 -4.861 6.277 1.00 72.25 88 ARG A O 1
ATOM 726 N N . TYR A 1 89 ? -4.925 -5.138 8.474 1.00 67.56 89 TYR A N 1
ATOM 727 C CA . TYR A 1 89 ? -4.056 -6.307 8.660 1.00 67.56 89 TYR A CA 1
ATOM 728 C C . TYR A 1 89 ? -4.823 -7.625 8.701 1.00 67.56 89 TYR A C 1
ATOM 730 O O . TYR A 1 89 ? -4.218 -8.683 8.896 1.00 67.56 89 TYR A O 1
ATOM 738 N N . ARG A 1 90 ? -6.145 -7.582 8.516 1.00 65.75 90 ARG A N 1
ATOM 739 C CA . ARG A 1 90 ? -6.947 -8.784 8.371 1.00 65.75 90 ARG A CA 1
ATOM 740 C C . ARG A 1 90 ? -6.576 -9.382 7.018 1.00 65.75 90 ARG A C 1
ATOM 742 O O . ARG A 1 90 ? -7.047 -8.940 5.977 1.00 65.75 90 ARG A O 1
ATOM 749 N N . LYS A 1 91 ? -5.653 -10.347 7.027 1.00 56.62 91 LYS A N 1
ATOM 750 C CA . LYS A 1 91 ? -5.465 -11.235 5.880 1.00 56.62 91 LYS A CA 1
ATOM 751 C C . LYS A 1 91 ? -6.841 -11.801 5.527 1.00 56.62 91 LYS A C 1
ATOM 753 O O . LYS A 1 91 ? -7.586 -12.166 6.441 1.00 56.62 91 LYS A O 1
ATOM 758 N N . ASP A 1 92 ? -7.115 -11.967 4.235 1.00 54.28 92 ASP A N 1
ATOM 759 C CA . ASP A 1 92 ? -8.152 -12.869 3.706 1.00 54.28 92 ASP A CA 1
ATOM 760 C C . ASP A 1 92 ? -7.824 -14.338 4.051 1.00 54.28 92 ASP A C 1
ATOM 762 O O . ASP A 1 92 ? -7.928 -15.254 3.245 1.00 54.28 92 ASP A O 1
ATOM 766 N N . THR A 1 93 ? -7.381 -14.601 5.276 1.00 49.53 93 THR A N 1
ATOM 767 C CA . THR A 1 93 ? -7.366 -15.921 5.874 1.00 49.53 93 THR A CA 1
ATOM 768 C C . THR A 1 93 ? -8.788 -16.228 6.317 1.00 49.53 93 THR A C 1
ATOM 770 O O . THR A 1 93 ? -9.082 -16.328 7.502 1.00 49.53 93 THR A O 1
ATOM 773 N N . ASN A 1 94 ? -9.647 -16.463 5.331 1.00 53.81 94 ASN A N 1
ATOM 774 C CA . ASN A 1 94 ? -10.473 -17.659 5.384 1.00 53.81 94 ASN A CA 1
ATOM 775 C C . ASN A 1 94 ? -9.577 -18.847 4.997 1.00 53.81 94 ASN A C 1
ATOM 777 O O . ASN A 1 94 ? -9.898 -19.565 4.061 1.00 53.81 94 ASN A O 1
ATOM 781 N N . ALA A 1 95 ? -8.420 -19.003 5.658 1.00 55.19 95 ALA A N 1
ATOM 782 C CA . ALA A 1 95 ? -7.697 -20.259 5.606 1.00 55.19 95 ALA A CA 1
ATOM 783 C C . ALA A 1 95 ? -8.559 -21.204 6.429 1.00 55.19 95 ALA A C 1
ATOM 785 O O . ALA A 1 95 ? -8.569 -21.149 7.659 1.00 55.19 95 ALA A O 1
ATOM 786 N N . THR A 1 96 ? -9.400 -21.935 5.721 1.00 64.31 96 THR A N 1
ATOM 787 C CA . THR A 1 96 ? -10.212 -22.996 6.293 1.00 64.31 96 THR A CA 1
ATOM 788 C C . THR A 1 96 ? -9.283 -24.097 6.798 1.00 64.31 96 THR A C 1
ATOM 790 O O . THR A 1 96 ? -8.118 -24.169 6.396 1.00 64.31 96 THR A O 1
ATOM 793 N N . ASP A 1 97 ? -9.767 -24.965 7.683 1.00 64.94 97 ASP A N 1
ATOM 794 C CA . ASP A 1 97 ? -8.993 -26.146 8.090 1.00 64.94 97 ASP A CA 1
ATOM 795 C C . ASP A 1 97 ? -8.551 -26.964 6.859 1.00 64.94 97 ASP A C 1
ATOM 797 O O . ASP A 1 97 ? -7.461 -27.533 6.852 1.00 64.94 97 ASP A O 1
ATOM 801 N N . ASP A 1 98 ? -9.332 -26.910 5.775 1.00 65.31 98 ASP A N 1
ATOM 802 C CA . ASP A 1 98 ? -9.021 -27.503 4.472 1.00 65.31 98 ASP A CA 1
ATOM 803 C C . ASP A 1 98 ? -7.779 -26.882 3.807 1.00 65.31 98 ASP A C 1
ATOM 805 O O . ASP A 1 98 ? -6.986 -27.594 3.185 1.00 65.31 98 ASP A O 1
ATOM 809 N N . ASP A 1 99 ? -7.550 -25.573 3.958 1.00 70.69 99 ASP A N 1
ATOM 810 C CA . ASP A 1 99 ? -6.346 -24.908 3.444 1.00 70.69 99 ASP A CA 1
ATOM 811 C C . ASP A 1 99 ? -5.101 -25.323 4.235 1.00 70.69 99 ASP A C 1
ATOM 813 O O . ASP A 1 99 ? -4.023 -25.499 3.662 1.00 70.69 99 ASP A O 1
ATOM 817 N N . LEU A 1 100 ? -5.250 -25.526 5.549 1.00 72.19 100 LEU A N 1
ATOM 818 C CA . LEU A 1 100 ? -4.182 -26.042 6.406 1.00 72.19 100 LEU A CA 1
ATOM 819 C C . LEU A 1 100 ? -3.876 -27.509 6.091 1.00 72.19 100 LEU A C 1
ATOM 821 O O . LEU A 1 100 ? -2.704 -27.850 5.927 1.00 72.19 100 LEU A O 1
ATOM 825 N N . GLN A 1 101 ? -4.903 -28.347 5.929 1.00 77.56 101 GLN A N 1
ATOM 826 C CA . GLN A 1 101 ? -4.749 -29.743 5.515 1.00 77.56 101 GLN A CA 1
ATOM 827 C C . GLN A 1 101 ? -4.048 -29.831 4.155 1.00 77.56 101 GLN A C 1
ATOM 829 O O . GLN A 1 101 ? -3.049 -30.528 4.009 1.00 77.56 101 GLN A O 1
ATOM 834 N N . THR A 1 102 ? -4.482 -29.022 3.186 1.00 77.56 102 THR A N 1
ATOM 835 C CA . THR A 1 102 ? -3.880 -28.971 1.846 1.00 77.56 102 THR A CA 1
ATOM 836 C C . THR A 1 102 ? -2.404 -28.558 1.885 1.00 77.56 102 THR A C 1
ATOM 838 O O . THR A 1 102 ? -1.602 -29.030 1.075 1.00 77.56 102 THR A O 1
ATOM 841 N N . LEU A 1 103 ? -2.014 -27.658 2.794 1.00 78.12 103 LEU A N 1
ATOM 842 C CA . LEU A 1 103 ? -0.614 -27.259 2.963 1.00 78.12 103 LEU A CA 1
ATOM 843 C C . LEU A 1 103 ? 0.232 -28.357 3.620 1.00 78.12 103 LEU A C 1
ATOM 845 O O . LEU A 1 103 ? 1.386 -28.530 3.223 1.00 78.12 103 LEU A O 1
ATOM 849 N N . LEU A 1 104 ? -0.324 -29.103 4.577 1.00 79.62 104 LEU A N 1
ATOM 850 C CA . LEU A 1 104 ? 0.355 -30.234 5.219 1.00 79.62 104 LEU A CA 1
ATOM 851 C C . LEU A 1 104 ? 0.560 -31.395 4.242 1.00 79.62 104 LEU A C 1
ATOM 853 O O . LEU A 1 104 ? 1.684 -31.889 4.124 1.00 79.62 104 LEU A O 1
ATOM 857 N N . ASP A 1 105 ? -0.467 -31.722 3.455 1.00 80.44 105 ASP A N 1
ATOM 858 C CA . ASP A 1 105 ? -0.402 -32.750 2.413 1.00 80.44 105 ASP A CA 1
ATOM 859 C C . ASP A 1 105 ? 0.648 -32.387 1.350 1.00 80.44 105 ASP A C 1
ATOM 861 O O . ASP A 1 105 ? 1.480 -33.210 0.964 1.00 80.44 105 ASP A O 1
ATOM 865 N N . LYS A 1 106 ? 0.684 -31.117 0.915 1.00 80.12 106 LYS A N 1
ATOM 866 C CA . LYS A 1 106 ? 1.720 -30.611 -0.007 1.00 80.12 106 LYS A CA 1
ATOM 867 C C . LYS A 1 106 ? 3.123 -30.637 0.597 1.00 80.12 106 LYS A C 1
ATOM 869 O O . LYS A 1 106 ? 4.094 -30.757 -0.147 1.00 80.12 106 LYS A O 1
ATOM 874 N N . GLY A 1 107 ? 3.233 -30.500 1.916 1.00 80.81 107 GLY A N 1
ATOM 875 C CA . GLY A 1 107 ? 4.488 -30.623 2.655 1.00 80.81 107 GLY A CA 1
ATOM 876 C C . GLY A 1 107 ? 4.950 -32.068 2.855 1.00 80.81 107 GLY A C 1
ATOM 877 O O . GLY A 1 107 ? 6.066 -32.270 3.328 1.00 80.81 107 GLY A O 1
ATOM 878 N N . GLY A 1 108 ? 4.129 -33.060 2.489 1.00 81.50 108 GLY A N 1
ATOM 879 C CA . GLY A 1 108 ? 4.415 -34.480 2.699 1.00 81.50 108 GLY A CA 1
ATOM 880 C C . GLY A 1 108 ? 4.273 -34.924 4.156 1.00 81.50 108 GLY A C 1
ATOM 881 O O . GLY A 1 108 ? 4.837 -35.950 4.535 1.00 81.50 108 GLY A O 1
ATOM 882 N N . PHE A 1 109 ? 3.564 -34.151 4.982 1.00 7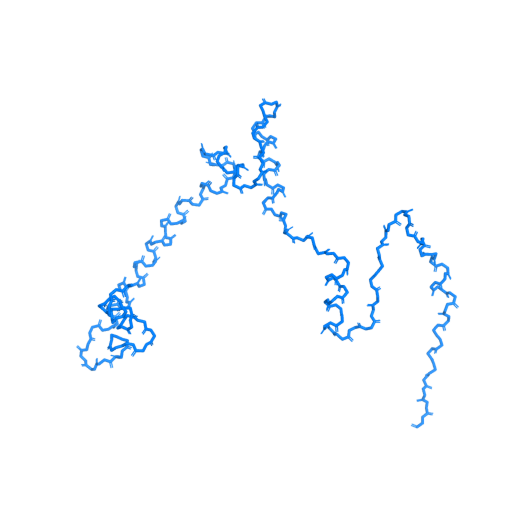7.06 109 PHE A N 1
ATOM 883 C CA . PHE A 1 109 ? 3.297 -34.502 6.372 1.00 77.06 109 PHE A CA 1
ATOM 884 C C . PHE A 1 109 ? 2.015 -35.331 6.461 1.00 77.06 109 PHE A C 1
ATOM 886 O O . PHE A 1 109 ? 0.960 -34.881 6.026 1.00 77.06 109 PHE A O 1
ATOM 893 N N . ASP A 1 110 ? 2.094 -36.512 7.073 1.00 77.62 110 ASP A N 1
ATOM 894 C CA . ASP A 1 110 ? 0.933 -37.362 7.364 1.00 77.62 110 ASP A CA 1
ATOM 895 C C . ASP A 1 110 ? 0.269 -36.916 8.678 1.00 77.62 110 ASP A C 1
ATOM 897 O O . ASP A 1 110 ? 0.408 -37.543 9.729 1.00 77.62 110 ASP A O 1
ATOM 901 N N . LEU A 1 111 ? -0.346 -35.731 8.650 1.00 74.81 111 LEU A N 1
ATOM 902 C CA . LEU A 1 111 ? -1.006 -35.115 9.800 1.00 74.81 111 LEU A CA 1
ATOM 903 C C . LEU A 1 111 ? -2.402 -34.642 9.401 1.00 74.81 111 LEU A C 1
ATOM 905 O O . LEU A 1 111 ? -2.572 -33.983 8.379 1.00 74.81 111 LEU A O 1
ATOM 909 N N . THR A 1 112 ? -3.395 -34.939 10.238 1.00 74.75 112 THR A N 1
ATOM 910 C CA . THR A 1 112 ? -4.783 -34.509 10.029 1.00 74.75 112 THR A CA 1
ATOM 911 C C . THR A 1 112 ? -5.115 -33.314 10.918 1.00 74.75 112 THR A C 1
ATOM 913 O O . THR A 1 112 ? -4.908 -33.360 12.133 1.00 74.75 112 THR A O 1
ATOM 916 N N . VAL A 1 113 ? -5.642 -32.246 10.323 1.00 68.00 113 VAL A N 1
ATOM 917 C CA . VAL A 1 113 ? -6.107 -31.046 11.026 1.00 68.00 113 VAL A CA 1
ATOM 918 C C . VAL A 1 113 ? -7.521 -31.289 11.544 1.00 68.00 113 VAL A C 1
ATOM 920 O O . VAL A 1 113 ? -8.429 -31.607 10.781 1.00 68.00 113 VAL A O 1
ATOM 923 N N . TYR A 1 114 ? -7.718 -31.114 12.850 1.00 60.00 114 TYR A N 1
ATOM 924 C CA . TYR A 1 114 ? -9.034 -31.175 13.482 1.00 60.00 114 TYR A CA 1
ATOM 925 C C . TYR A 1 114 ? -9.443 -29.792 13.976 1.00 60.00 114 TYR A C 1
ATOM 927 O O . TYR A 1 114 ? -8.671 -29.110 14.654 1.00 60.00 114 TYR A O 1
ATOM 935 N N . ASN A 1 115 ? -10.681 -29.400 13.683 1.00 55.44 115 ASN A N 1
ATOM 936 C CA . ASN A 1 115 ? -11.257 -28.175 14.216 1.00 55.44 115 ASN A CA 1
ATOM 937 C C . ASN A 1 115 ? -11.573 -28.355 15.704 1.00 55.44 115 ASN A C 1
ATOM 939 O O . ASN A 1 115 ? -12.332 -29.252 16.082 1.00 55.44 115 ASN A O 1
ATOM 943 N N . ASN A 1 116 ? -11.044 -27.474 16.551 1.00 53.03 116 ASN A N 1
ATOM 944 C CA . ASN A 1 116 ? -11.384 -27.442 17.969 1.00 53.03 116 ASN A CA 1
ATOM 945 C C . ASN A 1 116 ? -12.726 -26.709 18.162 1.00 53.03 116 ASN A C 1
ATOM 947 O O . ASN A 1 116 ? -12.803 -25.624 18.739 1.00 53.03 116 ASN A O 1
ATOM 951 N N . SER A 1 117 ? -13.800 -27.288 17.621 1.00 45.72 117 SER A N 1
ATOM 952 C CA . SER A 1 117 ? -15.160 -26.791 17.815 1.00 45.72 117 SER A CA 1
ATOM 953 C C . SER A 1 117 ? -15.708 -27.267 19.167 1.00 45.72 117 SER A C 1
ATOM 955 O O . SER A 1 117 ? -15.554 -28.446 19.490 1.00 45.72 117 SER A O 1
ATOM 957 N N . PRO A 1 118 ? -16.444 -26.430 19.926 1.00 49.72 118 PRO A N 1
ATOM 958 C CA . PRO A 1 118 ? -17.162 -26.865 21.129 1.00 49.72 118 PRO A CA 1
ATOM 959 C C . PRO A 1 118 ? -18.266 -27.909 20.855 1.00 49.72 118 PRO A C 1
ATOM 961 O O . PRO A 1 118 ? -18.859 -28.427 21.798 1.00 49.72 118 PRO A O 1
ATOM 964 N N . THR A 1 119 ? -18.553 -28.221 19.586 1.00 45.88 119 THR A N 1
ATOM 965 C CA . THR A 1 119 ? -19.467 -29.295 19.153 1.00 45.88 119 THR A CA 1
ATOM 966 C C . THR A 1 119 ? -18.775 -30.438 18.404 1.00 45.88 119 THR A C 1
ATOM 968 O O . THR A 1 119 ? -19.442 -31.395 18.012 1.00 45.88 119 THR A O 1
ATOM 971 N N . GLY A 1 120 ? -17.456 -30.364 18.197 1.00 46.28 120 GLY A N 1
ATOM 972 C CA . GLY A 1 120 ? -16.658 -31.501 17.737 1.00 46.28 120 GLY A CA 1
ATOM 973 C C . GLY A 1 120 ? -16.385 -32.461 18.899 1.00 46.28 120 GLY A C 1
ATOM 974 O O . GLY A 1 120 ? -16.479 -32.043 20.057 1.00 46.28 120 GLY A O 1
ATOM 975 N N . PRO A 1 121 ? -16.070 -33.745 18.646 1.00 46.78 121 PRO A N 1
ATOM 976 C CA . PRO A 1 121 ? -15.651 -34.637 19.715 1.00 46.78 121 PRO A CA 1
ATOM 977 C C . PRO A 1 121 ? -14.395 -34.037 20.346 1.00 46.78 121 PRO A C 1
ATOM 979 O O . PRO A 1 121 ? -13.340 -33.997 19.716 1.00 46.78 121 PRO A O 1
ATOM 982 N N . ALA A 1 122 ? -14.531 -33.514 21.566 1.00 51.19 122 ALA A N 1
ATOM 983 C CA . ALA A 1 122 ? -13.402 -33.064 22.358 1.00 51.19 122 ALA A CA 1
ATOM 984 C C . ALA A 1 122 ? -12.390 -34.212 22.391 1.00 51.19 122 ALA A C 1
ATOM 986 O O . ALA A 1 122 ? -12.699 -35.297 22.889 1.00 51.19 122 ALA A O 1
ATOM 987 N N . ILE A 1 123 ? -11.220 -34.003 21.786 1.00 53.72 123 ILE A N 1
ATOM 988 C CA . ILE A 1 123 ? -10.154 -34.998 21.786 1.00 53.72 123 ILE A CA 1
ATOM 989 C C . ILE A 1 123 ? -9.680 -35.096 23.234 1.00 53.72 123 ILE A C 1
ATOM 991 O O . ILE A 1 123 ? -8.977 -34.214 23.723 1.00 53.72 123 ILE A O 1
ATOM 995 N N . ASP A 1 124 ? -10.133 -36.134 23.938 1.00 49.34 124 ASP A N 1
ATOM 996 C CA . ASP A 1 124 ? -9.693 -36.439 25.294 1.00 49.34 124 ASP A CA 1
ATOM 997 C C . ASP A 1 124 ? -8.173 -36.690 25.265 1.00 49.34 124 ASP A C 1
ATOM 999 O O . ASP A 1 124 ? -7.726 -37.634 24.602 1.00 49.34 124 ASP A O 1
ATOM 1003 N N . PRO A 1 125 ? -7.352 -35.881 25.962 1.00 52.09 125 PRO A N 1
ATOM 1004 C CA . PRO A 1 125 ? -5.904 -36.074 26.017 1.00 52.09 125 PRO A CA 1
ATOM 1005 C C . PRO A 1 125 ? -5.495 -37.477 26.495 1.00 52.09 125 PRO A C 1
ATOM 1007 O O . PRO A 1 125 ? -4.408 -37.950 26.156 1.00 52.09 125 PRO A O 1
ATOM 1010 N N . ALA A 1 126 ? -6.361 -38.174 27.242 1.00 54.12 126 ALA A N 1
ATOM 1011 C CA . ALA A 1 126 ? -6.125 -39.546 27.681 1.00 54.12 126 ALA A CA 1
ATOM 1012 C C . ALA A 1 126 ? -6.101 -40.561 26.520 1.00 54.12 126 ALA A C 1
ATOM 1014 O O . ALA A 1 126 ? -5.387 -41.563 26.600 1.00 54.12 126 ALA A O 1
ATOM 1015 N N . LEU A 1 127 ? -6.812 -40.298 25.414 1.00 51.72 127 LEU A N 1
ATOM 1016 C CA . LEU A 1 127 ? -6.793 -41.153 24.218 1.00 51.72 127 LEU A CA 1
ATOM 1017 C C . LEU A 1 127 ? -5.467 -41.059 23.452 1.00 51.72 127 LEU A C 1
ATOM 1019 O O . LEU A 1 127 ? -5.054 -42.042 22.841 1.00 51.72 127 LEU A O 1
ATOM 1023 N N . MET A 1 128 ? -4.765 -39.921 23.518 1.00 51.03 128 MET A N 1
ATOM 1024 C CA . MET A 1 128 ? -3.434 -39.784 22.909 1.00 51.03 128 MET A CA 1
ATOM 1025 C C . MET A 1 128 ? -2.326 -40.414 23.763 1.00 51.03 128 MET A C 1
ATOM 1027 O O . MET A 1 128 ? -1.337 -40.894 23.219 1.00 51.03 128 MET A O 1
ATOM 1031 N N . LEU A 1 129 ? -2.500 -40.452 25.087 1.00 52.59 129 LEU A N 1
ATOM 1032 C CA . LEU A 1 129 ? -1.530 -41.035 26.022 1.00 52.59 129 LEU A CA 1
ATOM 1033 C C . LEU A 1 129 ? -1.607 -42.570 26.106 1.00 52.59 129 LEU A C 1
ATOM 1035 O O . LEU A 1 129 ? -0.605 -43.202 26.427 1.00 52.59 129 LEU A O 1
ATOM 1039 N N . ASN A 1 130 ? -2.758 -43.179 25.795 1.00 49.66 130 ASN A N 1
ATOM 1040 C CA . ASN A 1 130 ? -2.930 -44.640 25.816 1.00 49.66 130 ASN A CA 1
ATOM 1041 C C . ASN A 1 130 ? -2.418 -45.359 24.554 1.00 49.66 130 ASN A C 1
ATOM 1043 O O . ASN A 1 130 ? -2.271 -46.584 24.570 1.00 49.66 130 ASN A O 1
ATOM 1047 N N . ASN A 1 131 ? -2.095 -44.630 23.482 1.00 45.44 131 ASN A N 1
ATOM 1048 C CA . ASN A 1 131 ? -1.327 -45.180 22.368 1.00 45.44 131 ASN A CA 1
ATOM 1049 C C . ASN A 1 131 ? 0.153 -45.206 22.766 1.00 45.44 131 ASN A C 1
ATOM 1051 O O . ASN A 1 131 ? 0.916 -44.294 22.458 1.00 45.44 131 ASN A O 1
ATOM 1055 N N . ASN A 1 132 ? 0.546 -46.263 23.482 1.00 41.91 132 ASN A N 1
ATOM 1056 C CA . ASN A 1 132 ? 1.943 -46.596 23.742 1.00 41.91 132 ASN A CA 1
ATOM 1057 C C . ASN A 1 132 ? 2.729 -46.563 22.421 1.00 41.91 132 ASN A C 1
ATOM 1059 O O . ASN A 1 132 ? 2.655 -47.498 21.623 1.00 41.91 132 ASN A O 1
ATOM 1063 N N . PHE A 1 133 ? 3.516 -45.509 22.206 1.00 41.88 133 PHE A N 1
ATOM 1064 C CA . PHE A 1 133 ? 4.580 -45.510 21.211 1.00 41.88 133 PHE A CA 1
ATOM 1065 C C . PHE A 1 133 ? 5.641 -46.515 21.665 1.00 41.88 133 PHE A C 1
ATOM 1067 O O . PHE A 1 133 ? 6.598 -46.176 22.359 1.00 41.88 133 PHE A O 1
ATOM 1074 N N . VAL A 1 134 ? 5.467 -47.782 21.293 1.00 39.44 134 VAL A N 1
ATOM 1075 C CA . VAL A 1 134 ? 6.549 -48.762 21.349 1.00 39.44 134 VAL A CA 1
ATOM 1076 C C . VAL A 1 134 ? 7.474 -48.451 20.174 1.00 39.44 134 VAL A C 1
ATOM 1078 O O . VAL A 1 134 ? 7.291 -48.958 19.071 1.00 39.44 134 VAL A O 1
ATOM 1081 N N . MET A 1 135 ? 8.469 -47.587 20.395 1.00 38.16 135 MET A N 1
ATOM 1082 C CA . MET A 1 135 ? 9.646 -47.544 19.526 1.00 38.16 135 MET A CA 1
ATOM 1083 C C . MET A 1 135 ? 10.444 -48.829 19.766 1.00 38.16 135 MET A C 1
ATOM 1085 O O . MET A 1 135 ? 11.275 -48.896 20.669 1.00 38.16 135 MET A O 1
ATOM 1089 N N . GLN A 1 136 ? 10.178 -49.871 18.982 1.00 42.34 136 GLN A N 1
ATOM 1090 C CA . GLN A 1 136 ? 11.138 -50.958 18.819 1.00 42.34 136 GLN A CA 1
ATOM 1091 C C . GLN A 1 136 ? 12.154 -50.528 17.762 1.00 42.34 136 GLN A C 1
ATOM 1093 O O . GLN A 1 136 ? 11.805 -50.319 16.601 1.00 42.34 136 GLN A O 1
ATOM 1098 N N . ALA A 1 137 ? 13.413 -50.383 18.174 1.00 41.62 137 ALA A N 1
ATOM 1099 C CA . ALA A 1 137 ? 14.524 -50.355 17.238 1.00 41.62 137 ALA A CA 1
ATOM 1100 C C . ALA A 1 137 ? 14.574 -51.724 16.545 1.00 41.62 137 ALA A C 1
ATOM 1102 O O . ALA A 1 137 ? 14.730 -52.747 17.212 1.00 41.62 137 ALA A O 1
ATOM 1103 N N . MET A 1 138 ? 14.390 -51.756 15.225 1.00 39.00 138 MET A N 1
ATOM 1104 C CA . MET A 1 138 ? 14.668 -52.960 14.451 1.00 39.00 138 MET A CA 1
ATOM 1105 C C . MET A 1 138 ? 16.186 -53.127 14.358 1.00 39.00 138 MET A C 1
ATOM 1107 O O . MET A 1 138 ? 16.846 -52.382 13.639 1.00 39.00 138 MET A O 1
ATOM 1111 N N . GLU A 1 139 ? 16.735 -54.086 15.102 1.00 41.06 139 GLU A N 1
ATOM 1112 C CA . GLU A 1 139 ? 18.022 -54.693 14.765 1.00 41.06 139 GLU A CA 1
ATOM 1113 C C . GLU A 1 139 ? 17.780 -55.748 13.679 1.00 41.06 139 GLU A C 1
ATOM 1115 O O . GLU A 1 139 ? 17.022 -56.701 13.882 1.00 41.06 139 GLU A O 1
ATOM 1120 N N . GLY A 1 140 ? 18.411 -55.548 12.523 1.00 39.66 140 GLY A N 1
ATOM 1121 C CA . GLY A 1 140 ? 18.464 -56.477 11.398 1.00 39.66 140 GLY A CA 1
ATOM 1122 C C . GLY A 1 140 ? 19.630 -56.129 10.493 1.00 39.66 140 GLY A C 1
ATOM 1123 O O . GLY A 1 140 ? 19.589 -55.021 9.917 1.00 39.66 140 GLY A O 1
#

pLDDT: mean 72.25, std 15.2, range [38.16, 92.69]

Secondary structure (DSSP, 8-state):
--HHHHHHHHHHSTTSGGGS--TT--HHHHHHHHHHHHHHHHHHHHHTGGGG-TTT-TTHHHHHHHTT----TTS-HHHHHHHHHHHHT-------HHHHHHHHHHTT---------TTS----HHHHHSS---------

Organism: NCBI:txid412755

Sequence (140 aa):
MSSFWRNVIDLIWYDGPIHKPKPGGHYSQWRDALANCLEFIRTDILSLSYMRDPARTPRLKDLLKEYGQTDDPNLTEAKQIELLNASRYRKDTNATDDDLQTLLDKGGFDLTVYNNSPTGPAIDPALMLNNNFVMQAMEG

Foldseek 3Di:
DDPVVVVVVQLVDDDHPLPDDDVVDCSVVVVVVVVVVVVVVVVVVVVCCLCQQLVRRPPNVVLCVVLVHDPDPVDDSVVSNVVSVVSVPPPPPPVDQVVVVVVCVVVVHPDHRDDPDPPPPPPDVVVVVVPPPPPDDDDD